Protein AF-A0A840J6J2-F1 (afdb_monomer_lite)

Structure (mmCIF, N/CA/C/O backbone):
data_AF-A0A840J6J2-F1
#
_entry.id   AF-A0A840J6J2-F1
#
loop_
_atom_site.group_PDB
_atom_site.id
_atom_site.type_symbol
_atom_site.label_atom_id
_atom_site.label_alt_id
_atom_site.label_comp_id
_atom_site.label_asym_id
_atom_site.label_entity_id
_atom_site.label_seq_id
_atom_site.pdbx_PDB_ins_code
_atom_site.Cartn_x
_atom_site.Cartn_y
_atom_site.Cartn_z
_atom_site.occupancy
_atom_site.B_iso_or_equiv
_atom_site.auth_seq_id
_atom_site.auth_comp_id
_atom_site.auth_asym_id
_atom_site.auth_atom_id
_atom_site.pdbx_PDB_model_num
ATOM 1 N N . MET A 1 1 ? 4.594 1.309 -13.734 1.00 81.81 1 MET A N 1
ATOM 2 C CA . MET A 1 1 ? 4.088 1.037 -12.372 1.00 81.81 1 MET A CA 1
ATOM 3 C C . MET A 1 1 ? 2.597 1.281 -12.377 1.00 81.81 1 MET A C 1
ATOM 5 O O . MET A 1 1 ? 2.175 2.355 -12.790 1.00 81.81 1 MET A O 1
ATOM 9 N N . HIS A 1 2 ? 1.831 0.266 -11.994 1.00 90.88 2 HIS A N 1
ATOM 10 C CA . HIS A 1 2 ? 0.383 0.350 -11.820 1.00 90.88 2 HIS A CA 1
ATOM 11 C C . HIS A 1 2 ? 0.073 0.172 -10.337 1.00 90.88 2 HIS A C 1
ATOM 13 O O . HIS A 1 2 ? 0.676 -0.689 -9.694 1.00 90.88 2 HIS A O 1
ATOM 19 N N . LEU A 1 3 ? -0.816 1.004 -9.799 1.00 94.25 3 LEU A N 1
ATOM 20 C CA . LEU A 1 3 ? -1.175 0.992 -8.387 1.00 94.25 3 LEU A CA 1
ATOM 21 C C . LEU A 1 3 ? -2.672 1.217 -8.241 1.00 94.25 3 LEU A C 1
ATOM 23 O O . LEU A 1 3 ? -3.151 2.338 -8.416 1.00 94.25 3 LEU A O 1
ATOM 27 N N . ASP A 1 4 ? -3.374 0.167 -7.837 1.00 97.38 4 ASP A N 1
ATOM 28 C CA . ASP A 1 4 ? -4.759 0.288 -7.406 1.00 97.38 4 ASP A CA 1
ATOM 29 C C . ASP A 1 4 ? -4.861 0.161 -5.888 1.00 97.38 4 ASP A C 1
ATOM 31 O O . ASP A 1 4 ? -4.214 -0.685 -5.264 1.00 97.38 4 ASP A O 1
ATOM 35 N N . VAL A 1 5 ? -5.740 0.967 -5.297 1.00 97.25 5 VAL A N 1
ATOM 36 C CA . VAL A 1 5 ? -6.067 0.914 -3.871 1.00 97.25 5 VAL A CA 1
ATOM 37 C C . VAL A 1 5 ? -7.503 0.441 -3.723 1.00 97.25 5 VAL A C 1
ATOM 39 O O . VAL A 1 5 ? -8.437 1.099 -4.178 1.00 97.25 5 VAL A O 1
ATOM 42 N N . HIS A 1 6 ? -7.677 -0.693 -3.056 1.00 98.12 6 HIS A N 1
ATOM 43 C CA . HIS A 1 6 ? -8.978 -1.303 -2.823 1.00 98.12 6 HIS A CA 1
ATOM 44 C C . HIS A 1 6 ? -9.257 -1.400 -1.325 1.00 98.12 6 HIS A C 1
ATOM 46 O O . HIS A 1 6 ? -8.360 -1.693 -0.539 1.00 98.12 6 HIS A O 1
ATOM 52 N N . GLN A 1 7 ? -10.510 -1.196 -0.931 1.00 98.12 7 GLN A N 1
ATOM 53 C CA . GLN A 1 7 ? -10.995 -1.478 0.420 1.00 98.12 7 GLN A CA 1
ATOM 54 C C . GLN A 1 7 ? -11.731 -2.820 0.406 1.00 98.12 7 GLN A C 1
ATOM 56 O O . GLN A 1 7 ? -12.472 -3.103 -0.539 1.00 98.12 7 GLN A O 1
ATOM 61 N N . GLN A 1 8 ? -11.530 -3.654 1.428 1.00 97.88 8 GLN A N 1
ATOM 62 C CA . GLN A 1 8 ? -12.270 -4.909 1.528 1.00 97.88 8 GLN A CA 1
ATOM 63 C C . GLN A 1 8 ? -13.761 -4.644 1.760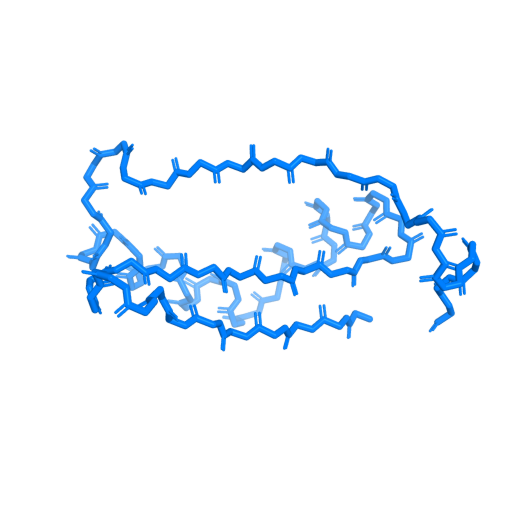 1.00 97.88 8 GLN A C 1
ATOM 65 O O . GLN A 1 8 ? -14.151 -3.734 2.490 1.00 97.88 8 GLN A O 1
ATOM 70 N N . THR A 1 9 ? -14.612 -5.446 1.123 1.00 98.19 9 THR A N 1
ATOM 71 C CA . THR A 1 9 ? -16.070 -5.268 1.187 1.00 98.19 9 THR A CA 1
ATOM 72 C C . THR A 1 9 ? -16.675 -5.717 2.516 1.00 98.19 9 THR A C 1
ATOM 74 O O . THR A 1 9 ? -17.773 -5.289 2.857 1.00 98.19 9 THR A O 1
ATOM 77 N N . ASP A 1 10 ? -15.997 -6.610 3.236 1.00 98.12 10 ASP A N 1
ATOM 78 C CA . ASP A 1 10 ? -16.428 -7.192 4.510 1.00 98.12 10 ASP A CA 1
ATOM 79 C C . ASP A 1 10 ? -15.807 -6.505 5.738 1.00 98.12 10 ASP A C 1
ATOM 81 O O . ASP A 1 10 ? -16.392 -6.556 6.820 1.00 98.12 10 ASP A O 1
ATOM 85 N N . ASP A 1 11 ? -14.668 -5.826 5.576 1.00 97.56 11 ASP A N 1
ATOM 86 C CA . ASP A 1 11 ? -13.996 -5.071 6.635 1.00 97.56 11 ASP A CA 1
ATOM 87 C C . ASP A 1 11 ? -13.453 -3.724 6.110 1.00 97.56 11 ASP A C 1
ATOM 89 O O . ASP A 1 11 ? -12.424 -3.688 5.429 1.00 97.56 11 ASP A O 1
ATOM 93 N N . PRO A 1 12 ? -14.086 -2.587 6.459 1.00 97.31 12 PRO A N 1
ATOM 94 C CA . PRO A 1 12 ? -13.681 -1.275 5.959 1.00 97.31 12 PRO A CA 1
ATOM 95 C C . PRO A 1 12 ? -12.334 -0.794 6.521 1.00 97.31 12 PRO A C 1
ATOM 97 O O . PRO A 1 12 ? -11.821 0.234 6.080 1.00 97.31 12 PRO A O 1
ATOM 100 N N . THR A 1 13 ? -11.750 -1.490 7.497 1.00 96.50 13 THR A N 1
ATOM 101 C CA . THR A 1 13 ? -10.425 -1.151 8.037 1.00 96.50 13 THR A CA 1
ATOM 102 C C . THR A 1 13 ? -9.286 -1.816 7.267 1.00 96.50 13 THR A C 1
ATOM 104 O O . THR A 1 13 ? -8.119 -1.501 7.503 1.00 96.50 13 THR A O 1
ATOM 107 N N . LYS A 1 14 ? -9.608 -2.711 6.325 1.00 96.56 14 LYS A N 1
ATOM 108 C CA . LYS A 1 14 ? -8.631 -3.459 5.538 1.00 96.56 14 LYS A CA 1
ATOM 109 C C . LYS A 1 14 ? -8.560 -2.950 4.110 1.00 96.56 14 LYS A C 1
ATOM 111 O O . LYS A 1 14 ? -9.570 -2.767 3.429 1.00 96.56 14 LYS A O 1
ATOM 116 N N . PHE A 1 15 ? -7.327 -2.781 3.650 1.00 97.19 15 PHE A N 1
ATOM 117 C CA . PHE A 1 15 ? -7.009 -2.264 2.330 1.00 97.19 15 PHE A CA 1
ATOM 118 C C . PHE A 1 15 ? -6.048 -3.207 1.609 1.00 97.19 15 PHE A C 1
ATOM 120 O O . PHE A 1 15 ? -5.216 -3.860 2.238 1.00 97.19 15 PHE A O 1
ATOM 127 N N . VAL A 1 16 ? -6.165 -3.259 0.285 1.00 97.19 16 VAL A N 1
ATOM 128 C CA . VAL A 1 16 ? -5.245 -3.958 -0.613 1.00 97.19 16 VAL A CA 1
ATOM 129 C C . VAL A 1 16 ? -4.618 -2.923 -1.531 1.00 97.19 16 VAL A C 1
ATOM 131 O O . VAL A 1 16 ? -5.327 -2.204 -2.237 1.00 97.19 16 VAL A O 1
ATOM 134 N N . LEU A 1 17 ? -3.290 -2.864 -1.515 1.00 96.56 17 LEU A N 1
ATOM 135 C CA . LEU A 1 17 ? -2.499 -2.133 -2.494 1.00 96.56 17 LEU A CA 1
ATOM 136 C C . LEU A 1 17 ? -2.074 -3.159 -3.545 1.00 96.56 17 LEU A C 1
ATOM 138 O O . LEU A 1 17 ? -1.290 -4.063 -3.256 1.00 96.56 17 LEU A O 1
ATOM 142 N N . TYR A 1 18 ? -2.669 -3.078 -4.734 1.00 96.62 18 TYR A N 1
ATOM 143 C CA . TYR A 1 18 ? -2.298 -3.930 -5.857 1.00 96.62 18 TYR A CA 1
ATOM 144 C C . TYR A 1 18 ? -1.248 -3.200 -6.682 1.00 96.62 18 TYR A C 1
ATOM 146 O O . TYR A 1 18 ? -1.568 -2.297 -7.456 1.00 96.62 18 TYR A O 1
ATOM 154 N N . GLU A 1 19 ? 0.008 -3.570 -6.458 1.00 95.38 19 GLU A N 1
ATOM 155 C CA . GLU A 1 19 ? 1.159 -2.899 -7.046 1.00 95.38 19 GLU A CA 1
ATOM 156 C C . GLU A 1 19 ? 1.813 -3.790 -8.096 1.00 95.38 19 GLU A C 1
ATOM 158 O O . GLU A 1 19 ? 2.193 -4.929 -7.815 1.00 95.38 19 GLU A O 1
ATOM 163 N N . VAL A 1 20 ? 1.957 -3.263 -9.309 1.00 94.25 20 VAL A N 1
ATOM 164 C CA . VAL A 1 20 ? 2.549 -3.990 -10.430 1.00 94.25 20 VAL A CA 1
ATOM 165 C C . VAL A 1 20 ? 3.750 -3.225 -10.969 1.00 94.25 20 VAL A C 1
ATOM 167 O O . VAL A 1 20 ? 3.659 -2.051 -11.354 1.00 94.25 20 VAL A O 1
ATOM 170 N N . TYR A 1 21 ? 4.883 -3.921 -10.999 1.00 93.25 21 TYR A N 1
ATOM 171 C CA . TYR A 1 21 ? 6.193 -3.409 -11.385 1.00 93.25 21 TYR A CA 1
ATOM 172 C C . TYR A 1 21 ? 6.735 -4.193 -12.580 1.00 93.25 21 TYR A C 1
ATOM 174 O O . TYR A 1 21 ? 6.432 -5.374 -12.728 1.00 93.25 21 TYR A O 1
ATOM 182 N N . THR A 1 22 ? 7.533 -3.530 -13.419 1.00 92.50 22 THR A N 1
ATOM 183 C CA . THR A 1 22 ? 8.163 -4.140 -14.603 1.00 92.50 22 THR A CA 1
ATOM 184 C C . THR A 1 22 ? 9.201 -5.191 -14.218 1.00 92.50 22 THR A C 1
ATOM 186 O O . THR A 1 22 ? 9.381 -6.176 -14.926 1.00 92.50 22 THR A O 1
ATOM 189 N N . ASP A 1 23 ? 9.872 -4.988 -13.084 1.00 92.06 23 ASP A N 1
ATOM 190 C CA . ASP A 1 23 ? 10.927 -5.848 -12.559 1.00 92.06 23 ASP A CA 1
ATOM 191 C C . ASP A 1 23 ? 11.152 -5.595 -11.052 1.00 92.06 23 ASP A C 1
ATOM 193 O O . ASP A 1 23 ? 10.468 -4.795 -10.402 1.00 92.06 23 ASP A O 1
ATOM 197 N N . GLU A 1 24 ? 12.117 -6.316 -10.478 1.00 91.69 24 GLU A N 1
ATOM 198 C CA . GLU A 1 24 ? 12.469 -6.219 -9.062 1.00 91.69 24 GLU A CA 1
ATOM 199 C C . GLU A 1 24 ? 13.200 -4.915 -8.700 1.00 91.69 24 GLU A C 1
ATOM 201 O O . GLU A 1 24 ? 13.056 -4.447 -7.569 1.00 91.69 24 GLU A O 1
ATOM 206 N N . GLU A 1 25 ? 13.942 -4.300 -9.629 1.00 95.12 25 GLU A N 1
ATOM 207 C CA . GLU A 1 25 ? 14.625 -3.018 -9.399 1.00 95.12 25 GLU A CA 1
ATOM 208 C C . GLU A 1 25 ? 13.601 -1.886 -9.266 1.00 95.12 25 GLU A C 1
ATOM 210 O O . GLU A 1 25 ? 13.695 -1.064 -8.351 1.00 95.12 25 GLU A O 1
ATOM 215 N N . ALA A 1 26 ? 12.566 -1.896 -10.107 1.00 94.19 26 ALA A N 1
ATOM 216 C CA . ALA A 1 26 ? 11.450 -0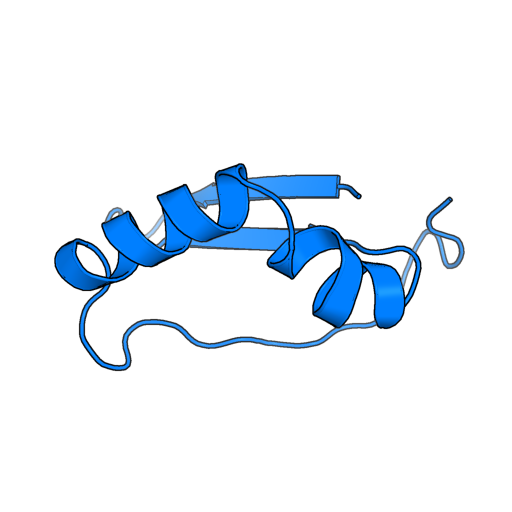.968 -10.038 1.00 94.19 26 ALA A CA 1
ATOM 217 C C . ALA A 1 26 ? 10.708 -1.060 -8.693 1.00 94.19 26 ALA A C 1
ATOM 219 O O . ALA A 1 26 ? 10.319 -0.028 -8.145 1.00 94.19 26 ALA A O 1
AT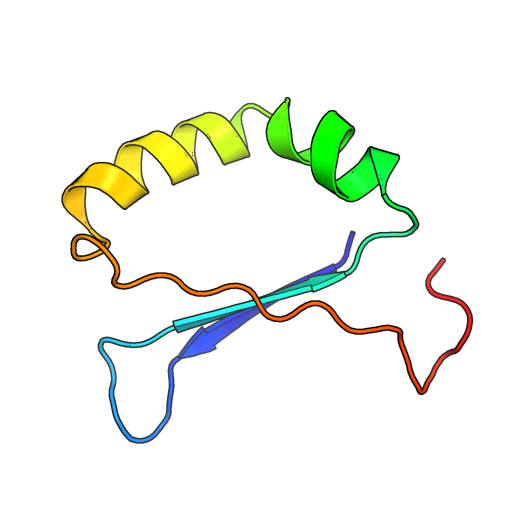OM 220 N N . PHE A 1 27 ? 10.545 -2.270 -8.142 1.00 91.69 27 PHE A N 1
ATOM 221 C CA . PHE A 1 27 ? 9.898 -2.493 -6.845 1.00 91.69 27 PHE A CA 1
ATOM 222 C C . PHE A 1 27 ? 10.805 -2.157 -5.651 1.00 91.69 27 PHE A C 1
ATOM 224 O O . PHE A 1 27 ? 10.451 -1.336 -4.807 1.00 91.69 27 PHE A O 1
ATOM 231 N N . ARG A 1 28 ? 11.973 -2.803 -5.541 1.00 88.06 28 ARG A N 1
ATOM 232 C CA . ARG A 1 28 ? 12.821 -2.720 -4.338 1.00 88.06 28 ARG A CA 1
ATOM 233 C C . ARG A 1 28 ? 13.710 -1.484 -4.295 1.00 88.06 28 ARG A C 1
ATOM 235 O O . ARG A 1 28 ? 14.111 -1.100 -3.197 1.00 88.06 28 ARG A O 1
ATOM 242 N N . GLY A 1 29 ? 14.041 -0.927 -5.458 1.00 93.00 29 GLY A N 1
ATOM 243 C CA . GLY A 1 29 ? 14.873 0.261 -5.610 1.00 93.00 29 GLY A CA 1
ATOM 244 C C . GLY A 1 29 ? 14.020 1.478 -5.932 1.00 93.00 29 GLY A C 1
ATOM 245 O O . GLY A 1 29 ? 13.640 2.225 -5.033 1.00 93.00 29 GLY A O 1
ATOM 246 N N . ALA A 1 30 ? 13.676 1.646 -7.210 1.00 94.25 30 ALA A N 1
ATOM 247 C CA . ALA A 1 30 ? 13.135 2.901 -7.727 1.00 94.25 30 ALA A CA 1
ATOM 248 C C . ALA A 1 30 ? 11.880 3.378 -6.980 1.00 94.25 30 ALA A C 1
ATOM 250 O O . ALA A 1 30 ? 11.783 4.559 -6.657 1.00 94.25 30 ALA A O 1
ATOM 251 N N . HIS A 1 31 ? 10.931 2.486 -6.669 1.00 94.62 31 HIS A N 1
ATOM 252 C CA . HIS A 1 31 ? 9.739 2.848 -5.902 1.00 94.62 31 HIS A CA 1
ATOM 253 C C . HIS A 1 31 ? 10.062 3.254 -4.457 1.00 94.62 31 HIS A C 1
ATOM 255 O O . HIS A 1 31 ? 9.600 4.299 -3.997 1.00 94.62 31 HIS A O 1
ATOM 261 N N . HIS A 1 32 ? 10.873 2.466 -3.750 1.00 93.88 32 HIS A N 1
ATOM 262 C CA . HIS A 1 32 ? 11.228 2.736 -2.355 1.00 93.88 32 HIS A CA 1
ATOM 263 C C . HIS A 1 32 ? 12.090 3.993 -2.162 1.00 93.88 32 HIS A C 1
ATOM 265 O O . HIS A 1 32 ? 12.141 4.521 -1.056 1.00 93.88 32 HIS A O 1
ATOM 271 N N . GLU A 1 33 ? 12.752 4.480 -3.211 1.00 95.06 33 GLU A N 1
ATOM 272 C CA . GLU A 1 33 ? 13.559 5.709 -3.184 1.00 95.06 33 GLU A CA 1
ATOM 273 C C . GLU A 1 33 ? 12.750 6.977 -3.505 1.00 95.06 33 GLU A C 1
ATOM 275 O O . GLU A 1 33 ? 13.281 8.090 -3.500 1.00 95.06 33 GLU A O 1
ATOM 280 N N . THR A 1 34 ? 11.455 6.840 -3.799 1.00 95.19 34 THR A N 1
ATOM 281 C CA . THR A 1 34 ? 10.612 7.990 -4.131 1.00 95.19 34 THR A CA 1
ATOM 282 C C . THR A 1 34 ? 10.153 8.779 -2.894 1.00 95.19 34 THR A C 1
ATOM 284 O O . THR A 1 34 ? 9.827 8.191 -1.859 1.00 95.19 34 THR A O 1
ATOM 287 N N . PRO A 1 35 ? 9.978 10.113 -3.004 1.00 97.38 35 PRO A N 1
ATOM 288 C CA . PRO A 1 35 ? 9.468 10.929 -1.896 1.00 97.38 35 PRO A CA 1
ATOM 289 C C . PRO A 1 35 ? 8.070 10.533 -1.388 1.00 97.38 35 PRO A C 1
ATOM 291 O O . PRO A 1 35 ? 7.740 10.744 -0.215 1.00 97.38 35 PRO A O 1
ATOM 294 N N . HIS A 1 36 ? 7.211 9.978 -2.252 1.00 94.56 36 HIS A N 1
ATOM 29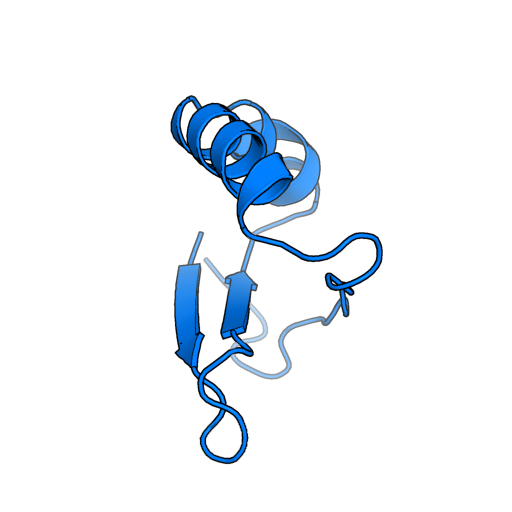5 C CA . HIS A 1 36 ? 5.882 9.531 -1.828 1.00 94.56 36 HIS A CA 1
ATOM 296 C C . HIS A 1 36 ? 5.953 8.270 -0.967 1.00 94.56 36 HIS A C 1
ATOM 298 O O . HIS A 1 36 ? 5.151 8.148 -0.043 1.00 94.56 36 HIS A O 1
ATOM 304 N N . TYR A 1 37 ? 6.909 7.369 -1.219 1.00 95.56 37 TYR A N 1
ATOM 305 C CA . TYR A 1 37 ? 7.091 6.175 -0.398 1.00 95.56 37 TYR A CA 1
ATOM 306 C C . TYR A 1 37 ? 7.536 6.543 1.020 1.00 95.56 37 TYR A C 1
ATOM 308 O O . TYR A 1 37 ? 6.978 6.022 1.983 1.00 95.56 37 TYR A O 1
ATOM 316 N N . ASP A 1 38 ? 8.442 7.514 1.170 1.00 96.25 38 ASP A N 1
ATOM 317 C CA . ASP A 1 38 ? 8.829 8.038 2.488 1.00 96.25 38 ASP A CA 1
ATOM 318 C C . ASP A 1 38 ? 7.631 8.623 3.249 1.00 96.25 38 ASP A C 1
ATOM 320 O O . ASP A 1 38 ? 7.439 8.353 4.438 1.00 96.25 38 ASP A O 1
ATOM 324 N N . THR A 1 39 ? 6.781 9.380 2.548 1.00 97.12 39 THR A N 1
ATOM 325 C CA . THR A 1 39 ? 5.559 9.962 3.126 1.00 97.12 39 THR A CA 1
ATOM 326 C C . THR A 1 39 ? 4.574 8.871 3.554 1.00 97.12 39 THR A C 1
ATOM 328 O O . THR A 1 39 ? 4.043 8.914 4.665 1.00 97.12 39 THR A O 1
ATOM 331 N N . TRP A 1 40 ? 4.354 7.868 2.700 1.00 95.25 40 TRP A N 1
ATOM 332 C CA . TRP A 1 40 ? 3.504 6.721 3.011 1.00 95.25 40 TRP A CA 1
ATOM 333 C C . TRP A 1 40 ? 4.045 5.937 4.208 1.00 95.25 40 TRP A C 1
ATOM 335 O O . TRP A 1 40 ? 3.295 5.646 5.138 1.00 95.25 40 TRP A O 1
ATOM 345 N N . ARG A 1 41 ? 5.351 5.655 4.234 1.00 94.69 41 ARG A N 1
ATOM 346 C CA . ARG A 1 41 ? 6.006 4.899 5.303 1.00 94.69 41 ARG A CA 1
ATOM 347 C C . ARG A 1 41 ? 5.880 5.607 6.645 1.00 94.69 41 ARG A C 1
ATOM 349 O O . ARG A 1 41 ? 5.628 4.942 7.646 1.00 94.69 41 ARG A O 1
ATOM 356 N N . ALA A 1 42 ? 6.034 6.930 6.671 1.00 96.38 42 ALA A N 1
ATOM 357 C CA . ALA A 1 42 ? 5.837 7.721 7.880 1.00 96.38 42 ALA A CA 1
ATOM 358 C C . ALA A 1 42 ? 4.389 7.620 8.390 1.00 96.38 42 ALA A C 1
ATOM 360 O O . ALA A 1 42 ? 4.180 7.350 9.568 1.00 96.38 42 ALA A O 1
ATOM 361 N N . ALA A 1 43 ? 3.395 7.754 7.507 1.00 95.81 43 ALA A N 1
ATOM 362 C CA . ALA A 1 43 ? 1.985 7.632 7.881 1.00 95.81 43 ALA A CA 1
ATOM 363 C C . ALA A 1 43 ? 1.599 6.203 8.315 1.00 95.81 43 ALA A C 1
ATOM 365 O O . ALA A 1 43 ? 0.792 6.021 9.226 1.00 95.81 43 ALA A O 1
ATOM 366 N N . ALA A 1 44 ? 2.184 5.179 7.689 1.00 94.69 44 ALA A N 1
ATOM 367 C CA . ALA A 1 44 ? 1.886 3.781 7.980 1.00 94.69 44 ALA A CA 1
ATOM 368 C C . ALA A 1 44 ? 2.256 3.380 9.417 1.00 94.69 44 ALA A C 1
ATOM 370 O O . ALA A 1 44 ? 1.589 2.518 9.982 1.00 94.69 44 ALA A O 1
ATOM 371 N N . VAL A 1 45 ? 3.263 4.020 10.025 1.00 94.88 45 VAL A N 1
ATOM 372 C CA . VAL A 1 45 ? 3.648 3.786 11.430 1.00 94.88 45 VAL A CA 1
ATOM 373 C C . VAL A 1 45 ? 2.484 4.042 12.389 1.00 94.88 45 VAL A C 1
ATOM 375 O O . VAL A 1 45 ? 2.310 3.288 13.344 1.00 94.88 45 VAL A O 1
ATOM 378 N N . ASP A 1 46 ? 1.682 5.069 12.116 1.00 95.88 46 ASP A N 1
ATOM 379 C CA . ASP A 1 46 ? 0.578 5.473 12.989 1.00 95.88 46 ASP A CA 1
ATOM 380 C C . ASP A 1 46 ? -0.750 4.803 12.607 1.00 95.88 46 ASP A C 1
ATOM 382 O O . ASP A 1 46 ? -1.615 4.594 13.458 1.00 95.88 46 ASP A O 1
ATOM 386 N N . LEU A 1 47 ? -0.932 4.484 11.321 1.00 95.88 47 LEU A N 1
ATOM 387 C CA . LEU A 1 47 ? -2.218 4.048 10.766 1.00 95.88 47 LEU A CA 1
ATOM 388 C C . LEU A 1 47 ? -2.336 2.533 10.580 1.00 95.88 47 LEU A C 1
ATOM 390 O O . LEU A 1 47 ? -3.449 2.008 10.559 1.00 95.88 47 LEU A O 1
ATOM 394 N N . VAL A 1 48 ? -1.217 1.821 10.437 1.00 95.56 48 VAL A N 1
ATOM 395 C CA . VAL A 1 48 ? -1.209 0.370 10.242 1.00 95.56 48 VAL A CA 1
ATOM 396 C C . VAL A 1 48 ? -0.863 -0.296 11.563 1.00 95.56 48 VAL A C 1
ATOM 398 O O . VAL A 1 48 ? 0.205 -0.076 12.132 1.00 95.56 48 VAL A O 1
ATOM 401 N N . ALA A 1 49 ? -1.763 -1.150 12.051 1.00 94.50 49 ALA A N 1
ATOM 402 C CA . ALA A 1 49 ? -1.517 -1.922 13.261 1.00 94.50 49 ALA A CA 1
ATOM 403 C C . ALA A 1 49 ? -0.197 -2.708 13.153 1.00 94.50 49 ALA A C 1
ATOM 405 O O . ALA A 1 49 ? 0.156 -3.215 12.086 1.00 94.50 49 ALA A O 1
ATOM 406 N N . ALA A 1 50 ? 0.529 -2.848 14.265 1.00 91.25 50 ALA A N 1
ATOM 407 C CA . ALA A 1 50 ? 1.762 -3.629 14.293 1.00 91.25 50 ALA A CA 1
ATOM 408 C C . ALA A 1 50 ? 1.500 -5.073 13.819 1.00 91.25 50 ALA A C 1
ATOM 410 O O . ALA A 1 50 ? 0.649 -5.769 14.369 1.00 91.25 50 ALA A O 1
ATOM 411 N N . GLY A 1 51 ? 2.216 -5.510 12.776 1.00 90.44 51 GLY A N 1
ATOM 412 C CA . GLY A 1 51 ? 1.990 -6.810 12.126 1.00 90.44 51 GLY A CA 1
ATOM 413 C C . GLY A 1 51 ? 0.728 -6.892 11.252 1.00 90.44 51 GLY A C 1
ATOM 414 O O . GLY A 1 51 ? 0.385 -7.972 10.788 1.00 90.44 51 GLY A O 1
ATOM 415 N N . GLY A 1 52 ? 0.039 -5.773 11.019 1.00 91.81 52 GLY A N 1
ATOM 416 C CA . GLY A 1 52 ? -1.199 -5.690 10.240 1.00 91.81 52 GLY A CA 1
ATOM 417 C C . GLY A 1 52 ? -1.009 -5.604 8.724 1.00 91.81 52 GLY A C 1
ATOM 418 O O . GLY A 1 52 ? -2.000 -5.611 8.000 1.00 91.81 52 GLY A O 1
ATOM 419 N N . HIS A 1 53 ? 0.233 -5.536 8.232 1.00 92.31 53 HIS A N 1
ATOM 420 C CA . HIS A 1 53 ? 0.536 -5.630 6.802 1.00 92.31 53 HIS A CA 1
ATOM 421 C C . HIS A 1 53 ? 1.103 -7.011 6.461 1.00 92.31 53 HIS A C 1
ATOM 423 O O . HIS A 1 53 ? 1.845 -7.613 7.237 1.00 92.31 53 HIS A O 1
ATOM 429 N N . THR A 1 54 ? 0.760 -7.532 5.288 1.00 93.69 54 THR A N 1
ATOM 430 C CA . THR A 1 54 ? 1.297 -8.787 4.753 1.00 93.69 54 THR A CA 1
ATOM 431 C C . THR A 1 54 ? 1.411 -8.653 3.244 1.00 93.69 54 THR A C 1
ATOM 433 O O . THR A 1 54 ? 0.463 -8.215 2.597 1.00 93.69 54 THR A O 1
ATOM 436 N N . ASN A 1 55 ? 2.552 -9.059 2.690 1.00 93.62 55 ASN A N 1
ATOM 437 C CA . ASN A 1 55 ? 2.791 -9.017 1.251 1.00 93.62 55 ASN A CA 1
ATOM 438 C C . ASN A 1 55 ? 2.606 -10.409 0.651 1.00 93.62 55 ASN A C 1
ATOM 440 O O . ASN A 1 55 ? 3.110 -11.397 1.188 1.00 93.62 55 ASN A O 1
ATOM 444 N N . ILE A 1 56 ? 1.932 -10.467 -0.495 1.00 95.25 56 ILE A N 1
ATOM 445 C CA . ILE A 1 56 ? 1.860 -11.650 -1.351 1.00 95.25 56 ILE A CA 1
ATOM 446 C C . ILE A 1 56 ? 2.492 -11.259 -2.684 1.00 95.25 56 ILE A C 1
ATOM 448 O O . ILE A 1 56 ? 2.103 -10.258 -3.279 1.00 95.25 56 ILE A O 1
ATOM 452 N N . TYR A 1 57 ? 3.475 -12.035 -3.134 1.00 94.75 57 TYR A N 1
ATOM 453 C CA . TYR A 1 57 ? 4.165 -11.799 -4.400 1.00 94.75 57 TYR A CA 1
ATOM 454 C C . TYR A 1 57 ? 3.590 -12.715 -5.476 1.00 9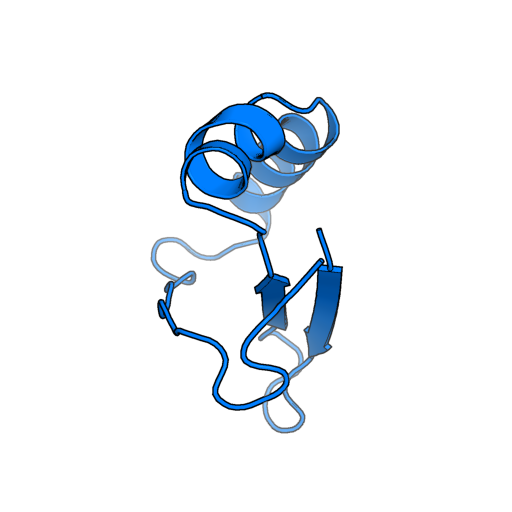4.75 57 TYR A C 1
ATOM 456 O O . TYR A 1 57 ? 3.461 -13.922 -5.261 1.00 94.75 57 TYR A O 1
ATOM 464 N N . CYS A 1 58 ? 3.265 -12.136 -6.627 1.00 93.06 58 CYS A N 1
ATOM 465 C CA . CYS A 1 58 ? 2.639 -12.824 -7.750 1.00 93.06 58 CYS A CA 1
ATOM 466 C C . CYS A 1 58 ? 3.380 -12.495 -9.047 1.00 93.06 58 CYS A C 1
ATOM 468 O O . CYS A 1 58 ? 3.974 -11.426 -9.172 1.00 93.06 58 CYS A O 1
ATOM 470 N N . THR A 1 59 ? 3.281 -13.385 -10.032 1.00 91.38 59 THR A N 1
ATOM 471 C CA . THR A 1 59 ? 3.599 -13.073 -11.429 1.00 91.38 59 THR A CA 1
ATOM 472 C C . THR A 1 59 ? 2.297 -12.863 -12.203 1.00 91.38 59 THR A C 1
ATOM 474 O O . THR A 1 59 ? 1.305 -13.540 -11.906 1.00 91.38 59 THR A O 1
ATOM 477 N N . PRO A 1 60 ? 2.255 -11.944 -13.180 1.00 89.75 60 PRO A N 1
ATOM 478 C CA . PRO A 1 60 ? 1.080 -11.759 -14.022 1.00 89.75 60 PRO A CA 1
ATOM 479 C C . PRO A 1 60 ? 0.717 -13.057 -14.739 1.00 89.75 60 PRO A C 1
ATOM 481 O O . PRO A 1 60 ? 1.583 -13.733 -15.287 1.00 89.75 60 PRO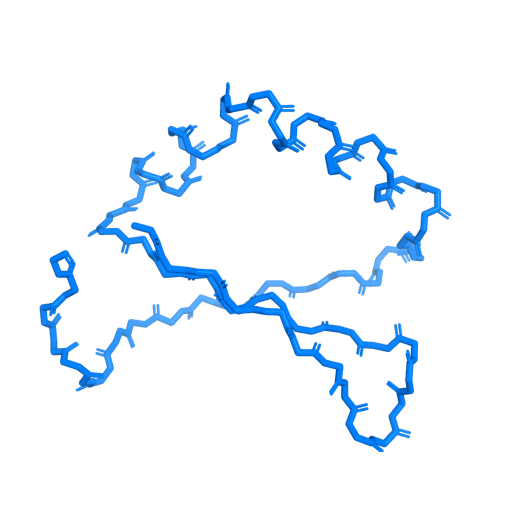 A O 1
ATOM 484 N N . ALA A 1 61 ? -0.570 -13.395 -14.743 1.00 91.69 61 ALA A N 1
ATOM 485 C CA . ALA A 1 61 ? -1.093 -14.453 -15.606 1.00 91.69 61 ALA A CA 1
ATOM 486 C C . ALA A 1 61 ? -1.516 -13.900 -16.977 1.00 91.69 61 ALA A C 1
ATOM 488 O O . ALA A 1 61 ? -1.468 -14.619 -17.969 1.00 91.69 61 ALA A O 1
ATOM 489 N N . PHE A 1 62 ? -1.960 -12.636 -17.025 1.00 89.81 62 PHE A N 1
ATOM 490 C CA . PHE A 1 62 ? -2.287 -11.909 -18.247 1.00 89.81 62 PHE A CA 1
ATOM 491 C C . PHE A 1 62 ? -2.391 -10.389 -17.970 1.00 89.81 62 PHE A C 1
ATOM 493 O O . PHE A 1 62 ? -2.965 -10.017 -16.944 1.00 89.81 62 PHE A O 1
ATOM 500 N N . PRO A 1 63 ? -1.929 -9.517 -18.885 1.00 89.69 63 PRO A N 1
ATOM 501 C CA . PRO A 1 63 ? -0.972 -9.858 -19.936 1.00 89.69 63 PRO A CA 1
ATOM 502 C C . PRO A 1 63 ? 0.323 -10.390 -19.305 1.00 89.69 63 PRO A C 1
ATOM 504 O O . PRO A 1 63 ? 0.667 -10.020 -18.185 1.00 89.69 63 PRO A O 1
ATOM 507 N N . GLU A 1 64 ? 0.999 -11.312 -19.993 1.00 80.44 64 GLU A N 1
ATOM 508 C CA . GLU A 1 64 ? 2.295 -11.834 -19.525 1.00 80.44 64 GLU A CA 1
ATOM 509 C C . GLU A 1 64 ? 3.356 -10.721 -19.520 1.00 80.44 64 GLU A C 1
ATOM 511 O O . GLU A 1 64 ? 4.200 -10.679 -18.627 1.00 80.44 64 GLU A O 1
ATOM 516 N N . ASP A 1 65 ? 3.230 -9.771 -20.453 1.00 78.69 65 ASP A N 1
ATOM 517 C CA . ASP A 1 65 ? 4.043 -8.563 -20.524 1.00 78.69 65 ASP A CA 1
ATOM 518 C C . ASP A 1 65 ? 3.297 -7.363 -19.932 1.00 78.69 65 ASP A C 1
ATOM 520 O O . ASP A 1 65 ? 2.279 -6.898 -20.452 1.00 78.69 65 ASP A O 1
ATOM 524 N N . ILE A 1 66 ? 3.855 -6.835 -18.850 1.00 73.62 66 ILE A N 1
ATOM 525 C CA . ILE A 1 66 ? 3.472 -5.566 -18.231 1.00 73.62 66 ILE A CA 1
ATOM 526 C C . ILE A 1 66 ? 4.522 -4.538 -18.631 1.00 73.62 66 ILE A C 1
ATOM 528 O O . ILE A 1 66 ? 5.556 -4.400 -17.982 1.00 73.62 66 ILE A O 1
ATOM 532 N N . THR A 1 67 ? 4.271 -3.874 -19.756 1.00 65.38 67 THR A N 1
ATOM 533 C CA . THR A 1 67 ? 5.042 -2.709 -20.214 1.00 65.38 67 THR A CA 1
ATOM 534 C C . THR A 1 67 ? 4.667 -1.458 -19.438 1.00 65.38 67 THR A C 1
ATOM 536 O O . THR A 1 67 ? 3.444 -1.239 -19.271 1.00 65.38 67 THR A O 1
#

Radius of gyration: 13.52 Å; chains: 1; bounding box: 31×25×35 Å

InterPro domains:
  IPR007138 Antibiotic biosynthesis monooxygenase domain [PF03992] (3-42)
  IPR011008 Dimeric alpha-beta barrel [SSF54909] (2-50)

pLDDT: mean 93.17, std 5.66, range [65.38, 98.19]

Organism: NCBI:txid1181879

Secondary structure (DSSP, 8-state):
-EEEEEE-SS-TT-EEEEEE-SSHHIIIIIITTSHHHHHHHHHHHHHSPTT---------SSSS---

Sequence (67 aa):
MHLDVHQQTDDPTKFVLYEVYTDEEAFRGAHHETPHYDTWRAAAVDLVAAGGHTNIYCTPAFPEDIT

Foldseek 3Di:
DDWDWDADPVDRLDIDTDDDDQDPCVVPPVVCPDPVVVVVVVVCVVRAPDVNDDDDDDQDPPPNHDD